Protein AF-A0A524J679-F1 (afdb_monomer_lite)

Structure (mmCIF, N/CA/C/O backbone):
data_AF-A0A524J679-F1
#
_entry.id   AF-A0A524J679-F1
#
loop_
_atom_site.group_PDB
_atom_site.id
_atom_site.type_symbol
_atom_site.label_atom_id
_atom_site.label_alt_id
_atom_site.label_comp_id
_atom_site.label_asym_id
_atom_site.label_entity_id
_atom_site.label_seq_id
_atom_site.pdbx_PDB_ins_code
_atom_site.Cartn_x
_atom_site.Cartn_y
_atom_site.Cartn_z
_atom_site.occupancy
_atom_site.B_iso_or_equiv
_atom_site.auth_seq_id
_atom_site.auth_comp_id
_atom_site.auth_asym_id
_atom_site.auth_atom_id
_atom_site.pdbx_PDB_model_num
ATOM 1 N N . MET A 1 1 ? -55.608 8.068 1.258 1.00 41.47 1 MET A N 1
ATOM 2 C CA . MET A 1 1 ? -55.700 9.293 0.426 1.00 41.47 1 MET A CA 1
ATOM 3 C C . MET A 1 1 ? -54.645 10.254 0.955 1.00 41.47 1 MET A C 1
ATOM 5 O O . MET A 1 1 ? -54.676 10.500 2.144 1.00 41.47 1 MET A O 1
ATOM 9 N N . CYS A 1 2 ? -53.631 10.714 0.228 1.00 35.34 2 CYS A N 1
ATOM 10 C CA . CYS A 1 2 ? -53.467 10.871 -1.215 1.00 35.34 2 CYS A CA 1
ATOM 11 C C . CYS A 1 2 ? -52.162 10.231 -1.707 1.00 35.34 2 CYS A C 1
ATOM 13 O O . CYS A 1 2 ? -51.092 10.478 -1.161 1.00 35.34 2 CYS A O 1
ATOM 15 N N . ILE A 1 3 ? -52.273 9.438 -2.770 1.00 42.44 3 ILE A N 1
ATOM 16 C CA . ILE A 1 3 ? -51.150 9.065 -3.633 1.00 42.44 3 ILE A CA 1
ATOM 17 C C . ILE A 1 3 ? -50.881 10.304 -4.499 1.00 42.44 3 ILE A C 1
ATOM 19 O O . ILE A 1 3 ? -51.829 10.766 -5.141 1.00 42.44 3 ILE A O 1
ATOM 23 N N . PRO A 1 4 ? -49.670 10.886 -4.525 1.00 45.59 4 PRO A N 1
ATOM 24 C CA . PRO A 1 4 ? -49.378 11.964 -5.456 1.00 45.59 4 PRO A CA 1
ATOM 25 C C . PRO A 1 4 ? -49.481 11.408 -6.875 1.00 45.59 4 PRO A C 1
ATOM 27 O O . PRO A 1 4 ? -48.879 10.382 -7.202 1.00 45.59 4 PRO A O 1
ATOM 30 N N . SER A 1 5 ? -50.298 12.061 -7.691 1.00 43.88 5 SER A N 1
ATOM 31 C CA . SER A 1 5 ? -50.515 11.725 -9.088 1.00 43.88 5 SER A CA 1
ATOM 32 C C . SER A 1 5 ? -49.191 11.679 -9.848 1.00 43.88 5 SER A C 1
ATOM 34 O O . SER A 1 5 ? -48.312 12.526 -9.696 1.00 43.88 5 SER A O 1
ATOM 36 N N . ARG A 1 6 ? -49.075 10.634 -10.668 1.00 47.50 6 ARG A N 1
ATOM 37 C CA . ARG A 1 6 ? -47.987 10.350 -11.598 1.00 47.50 6 ARG A CA 1
ATOM 38 C C . ARG A 1 6 ? -47.741 11.581 -12.475 1.00 47.50 6 ARG A C 1
ATOM 40 O O . ARG A 1 6 ? -48.494 11.838 -13.407 1.00 47.50 6 ARG A O 1
ATOM 47 N N . MET A 1 7 ? -46.714 12.358 -12.147 1.00 40.41 7 MET A N 1
ATOM 48 C CA . MET A 1 7 ? -46.258 13.450 -12.996 1.00 40.41 7 MET A CA 1
ATOM 49 C C . MET A 1 7 ? -45.450 12.803 -14.126 1.00 40.41 7 MET A C 1
ATOM 51 O O . MET A 1 7 ? -44.353 12.287 -13.907 1.00 40.41 7 MET A O 1
ATOM 55 N N . GLU A 1 8 ? -46.044 12.721 -15.315 1.00 49.56 8 GLU A N 1
ATOM 56 C CA . GLU A 1 8 ? -45.357 12.280 -16.528 1.00 49.56 8 GLU A CA 1
ATOM 57 C C . GLU A 1 8 ? -44.320 13.337 -16.910 1.00 49.56 8 GLU A C 1
ATOM 59 O O . GLU A 1 8 ? -44.573 14.268 -17.671 1.00 49.56 8 GLU A O 1
ATOM 64 N N . TYR A 1 9 ? -43.130 13.222 -16.327 1.00 50.56 9 TYR A N 1
ATOM 65 C CA . TYR A 1 9 ? -41.991 14.012 -16.751 1.00 50.56 9 TYR A CA 1
ATOM 66 C C . TYR A 1 9 ? -41.475 13.432 -18.065 1.00 50.56 9 TYR A C 1
ATOM 68 O O . TYR A 1 9 ? -40.841 12.373 -18.090 1.00 50.56 9 TYR A O 1
ATOM 76 N N . ASN A 1 10 ? -41.722 14.150 -19.160 1.00 55.44 10 ASN A N 1
ATOM 77 C CA . ASN A 1 10 ? -40.977 13.985 -20.401 1.00 55.44 10 ASN A CA 1
ATOM 78 C C . ASN A 1 10 ? -39.508 14.343 -20.122 1.00 55.44 10 ASN A C 1
ATOM 80 O O . ASN A 1 10 ? -39.083 15.494 -20.221 1.00 55.44 10 ASN A O 1
ATOM 84 N N . THR A 1 11 ? -38.755 13.358 -19.642 1.00 51.22 11 THR A N 1
ATOM 85 C CA . THR A 1 11 ? -37.360 13.524 -19.260 1.00 51.22 11 THR A CA 1
ATOM 86 C C . THR A 1 11 ? -36.501 13.297 -20.486 1.00 51.22 11 THR A C 1
ATOM 88 O O . THR A 1 11 ? -36.175 12.173 -20.859 1.00 51.22 11 THR A O 1
ATOM 91 N N . SER A 1 12 ? -36.092 14.395 -21.116 1.00 58.69 12 SER A N 1
ATOM 92 C CA . SER A 1 12 ? -34.939 14.344 -22.001 1.00 58.69 12 SER A CA 1
ATOM 93 C C . SER A 1 12 ? -33.760 13.762 -21.209 1.00 58.69 12 SER A C 1
ATOM 95 O O . SER A 1 12 ? -33.455 14.176 -20.087 1.00 58.69 12 SER A O 1
ATOM 97 N N . THR A 1 13 ? -33.108 12.752 -21.777 1.00 58.22 13 THR A N 1
ATOM 98 C CA . THR A 1 13 ? -32.092 11.892 -21.142 1.00 58.22 13 THR A CA 1
ATOM 99 C C . THR A 1 13 ? -30.924 12.672 -20.512 1.00 58.22 13 THR A C 1
ATOM 101 O O . THR A 1 13 ? -30.213 12.163 -19.645 1.00 58.22 13 THR A O 1
ATOM 104 N N . LEU A 1 14 ? -30.733 13.930 -20.919 1.00 57.66 14 LEU A N 1
ATOM 105 C CA . LEU A 1 14 ? -29.745 14.867 -20.382 1.00 57.66 14 LEU A CA 1
ATOM 106 C C . LEU A 1 14 ? -30.077 15.342 -18.956 1.00 57.66 14 LEU A C 1
ATOM 108 O O . LEU A 1 14 ? -29.169 15.455 -18.134 1.00 57.66 14 LEU A O 1
ATOM 112 N N . HIS A 1 15 ? -31.354 15.562 -18.625 1.00 59.44 15 HIS A N 1
ATOM 113 C CA . HIS A 1 15 ? -31.751 16.102 -17.320 1.00 59.44 15 HIS A CA 1
ATOM 114 C C . HIS A 1 15 ? -31.595 15.067 -16.195 1.00 59.44 15 HIS A C 1
ATOM 116 O O . HIS A 1 15 ? -31.125 15.391 -15.107 1.00 59.44 15 HIS A O 1
ATOM 122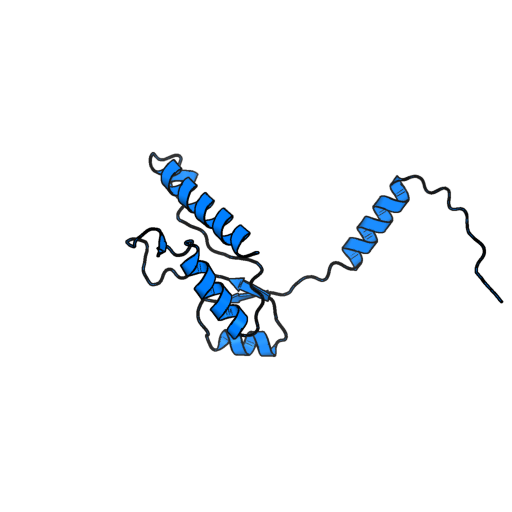 N N . VAL A 1 16 ? -31.894 13.795 -16.482 1.00 69.75 16 VAL A N 1
ATOM 123 C CA . VAL A 1 16 ? -31.710 12.676 -15.539 1.00 69.75 16 VAL A CA 1
ATOM 124 C C . VAL A 1 16 ? -30.228 12.427 -15.262 1.00 69.75 16 VAL A C 1
ATOM 126 O O . VAL A 1 16 ? -29.847 12.211 -14.116 1.00 69.75 16 VAL A O 1
ATOM 129 N N . ARG A 1 17 ? -29.365 12.514 -16.284 1.00 68.50 17 ARG A N 1
ATOM 130 C CA . ARG A 1 17 ? -27.911 12.342 -16.121 1.00 68.50 17 ARG A CA 1
ATOM 131 C C . ARG A 1 17 ? -27.291 13.430 -15.252 1.00 68.50 17 ARG A C 1
ATOM 133 O O . ARG A 1 17 ? -26.480 13.117 -14.388 1.00 68.50 17 ARG A O 1
ATOM 140 N N . GLU A 1 18 ? -27.679 14.684 -15.448 1.00 72.50 18 GLU A N 1
ATOM 141 C CA . GLU A 1 18 ? -27.205 15.792 -14.612 1.00 72.50 18 GLU A CA 1
ATOM 142 C C . GLU A 1 18 ? -27.725 15.698 -13.174 1.00 72.50 18 GLU A C 1
ATOM 144 O O . GLU A 1 18 ? -26.981 15.958 -12.228 1.00 72.50 18 GLU A O 1
ATOM 149 N N . TYR A 1 19 ? -28.969 15.251 -12.984 1.00 70.69 19 TYR A N 1
ATOM 150 C CA . TYR A 1 19 ? -29.523 15.034 -11.649 1.00 70.69 19 TYR A CA 1
ATOM 151 C C . TYR A 1 19 ? -28.834 13.876 -10.921 1.00 70.69 19 TYR A C 1
ATOM 153 O O . TYR A 1 19 ? -28.461 14.023 -9.761 1.00 70.69 19 TYR A O 1
ATOM 161 N N . LEU A 1 20 ? -28.588 12.756 -11.610 1.00 67.25 20 LEU A N 1
ATOM 162 C CA . LEU A 1 20 ? -27.841 11.620 -11.069 1.00 67.25 20 LEU A CA 1
ATOM 163 C C . LEU A 1 20 ? -26.401 12.006 -10.737 1.00 67.25 20 LEU A C 1
ATOM 165 O O . LEU A 1 20 ? -25.943 11.696 -9.646 1.00 67.25 20 LEU A O 1
ATOM 169 N N . LYS A 1 21 ? -25.706 12.751 -11.604 1.00 67.12 21 LYS A N 1
ATOM 170 C CA . LYS A 1 21 ? -24.370 13.281 -11.293 1.00 67.12 21 LYS A CA 1
ATOM 171 C C . LYS A 1 21 ? -24.392 14.177 -10.058 1.00 67.12 21 LYS A C 1
ATOM 173 O O . LYS A 1 21 ? -23.581 13.974 -9.164 1.00 67.12 21 LYS A O 1
ATOM 178 N N . LYS A 1 22 ? -25.328 15.128 -9.967 1.00 62.97 22 LYS A N 1
ATOM 179 C CA . LYS A 1 22 ? -25.460 16.017 -8.799 1.00 62.97 22 LYS A CA 1
ATOM 180 C C . LYS A 1 22 ? -25.840 15.266 -7.528 1.00 62.97 22 LYS A C 1
ATOM 182 O O . LYS A 1 22 ? -25.371 15.639 -6.462 1.00 62.97 22 LYS A O 1
ATOM 187 N N . PHE A 1 23 ? -26.671 14.231 -7.622 1.00 65.56 23 PHE A N 1
ATOM 188 C CA . PHE A 1 23 ? -27.050 13.385 -6.494 1.00 65.56 23 PHE A CA 1
ATOM 189 C C . PHE A 1 23 ? -25.885 12.500 -6.033 1.00 65.56 23 PHE A C 1
ATOM 191 O O . PHE A 1 23 ? -25.629 12.424 -4.836 1.00 65.56 23 PHE A O 1
ATOM 198 N N . ILE A 1 24 ? -25.139 11.899 -6.965 1.00 67.00 24 ILE A N 1
ATOM 199 C CA . ILE A 1 24 ? -23.924 11.123 -6.681 1.00 67.00 24 ILE A CA 1
ATOM 200 C C . ILE A 1 24 ? -22.868 12.022 -6.031 1.00 67.00 24 ILE A C 1
ATOM 202 O O . ILE A 1 24 ? -22.339 11.669 -4.988 1.00 67.00 24 ILE A O 1
ATOM 206 N N . TRP A 1 25 ? -22.623 13.218 -6.575 1.00 60.09 25 TRP A N 1
ATOM 207 C CA . TRP A 1 25 ? -21.678 14.178 -5.996 1.00 60.09 25 TRP A CA 1
ATOM 208 C C . TRP A 1 25 ? -22.136 14.734 -4.642 1.00 60.09 25 TRP A C 1
ATOM 210 O O . TRP A 1 25 ? -21.313 14.897 -3.751 1.00 60.09 25 TRP A O 1
ATOM 220 N N . ARG A 1 26 ? -23.439 14.987 -4.444 1.00 56.59 26 ARG A N 1
ATOM 221 C CA . ARG A 1 26 ? -23.983 15.431 -3.142 1.00 56.59 26 ARG A CA 1
ATOM 222 C C . ARG A 1 26 ? -23.912 14.360 -2.055 1.00 56.59 26 ARG A C 1
ATOM 224 O O . ARG A 1 26 ? -23.939 14.724 -0.888 1.00 56.59 26 ARG A O 1
ATOM 231 N N . ASN A 1 27 ? -23.839 13.083 -2.427 1.00 61.47 27 ASN A N 1
ATOM 232 C CA . ASN A 1 27 ? -23.713 11.960 -1.495 1.00 61.47 27 ASN A CA 1
ATOM 233 C C . ASN A 1 27 ? -22.311 11.331 -1.495 1.00 61.47 27 ASN A C 1
ATOM 235 O O . ASN A 1 27 ? -22.087 10.347 -0.792 1.00 61.47 27 ASN A O 1
ATOM 239 N N . ALA A 1 28 ? -21.363 11.877 -2.261 1.00 70.12 28 ALA A N 1
ATOM 240 C CA . ALA A 1 28 ? -19.973 11.457 -2.205 1.00 70.12 28 ALA A CA 1
ATOM 241 C C . ALA A 1 28 ? -19.366 11.982 -0.899 1.00 70.12 28 ALA A C 1
ATOM 243 O O . ALA A 1 28 ? -18.916 13.124 -0.818 1.00 70.12 28 ALA A O 1
ATOM 244 N N . MET A 1 29 ? -19.399 11.160 0.151 1.00 81.56 29 MET A N 1
ATOM 245 C CA . MET A 1 29 ? -18.679 11.469 1.381 1.00 81.56 29 MET A CA 1
ATOM 246 C C . MET A 1 29 ? -17.179 11.367 1.126 1.00 81.56 29 MET A C 1
ATOM 248 O O . MET A 1 29 ? -16.681 10.331 0.684 1.00 81.56 29 MET A O 1
ATOM 252 N N . ILE A 1 30 ? -16.463 12.448 1.425 1.00 88.69 30 ILE A N 1
ATOM 253 C CA . ILE A 1 30 ? -15.003 12.453 1.419 1.00 88.69 30 ILE A CA 1
ATOM 254 C C . ILE A 1 30 ? -14.529 11.546 2.555 1.00 88.69 30 ILE A C 1
ATOM 256 O O . ILE A 1 30 ? -14.889 11.749 3.715 1.00 88.69 30 ILE A O 1
ATOM 260 N N . LYS A 1 31 ? -13.712 10.550 2.212 1.00 92.19 31 LYS A N 1
ATOM 261 C CA . LYS A 1 31 ? -13.013 9.716 3.187 1.00 92.19 31 LYS A CA 1
ATOM 262 C C . LYS A 1 31 ? -11.824 10.505 3.726 1.00 92.19 31 LYS A C 1
ATOM 264 O O . LYS A 1 31 ? -10.921 10.850 2.968 1.00 92.19 31 LYS A O 1
ATOM 269 N N . ILE A 1 32 ? -11.836 10.805 5.020 1.00 95.19 32 ILE A N 1
ATOM 270 C CA . ILE A 1 32 ? -10.664 11.362 5.697 1.00 95.19 32 ILE A CA 1
ATOM 271 C C . ILE A 1 32 ? -9.714 10.209 6.010 1.00 95.19 32 ILE A C 1
ATOM 273 O O . ILE A 1 32 ? -10.144 9.198 6.568 1.00 95.19 32 ILE A O 1
ATOM 277 N N . ALA A 1 33 ? -8.446 10.371 5.639 1.00 97.12 33 ALA A N 1
ATOM 278 C CA . ALA A 1 33 ? -7.384 9.401 5.854 1.00 97.12 33 ALA A CA 1
ATOM 279 C C . ALA A 1 33 ? -6.116 10.097 6.358 1.00 97.12 33 ALA A C 1
ATOM 281 O O . ALA A 1 33 ? -5.914 11.279 6.085 1.00 97.12 33 ALA A O 1
ATOM 282 N N . GLU A 1 34 ? -5.263 9.351 7.056 1.00 97.25 34 GLU A N 1
ATOM 283 C CA . GLU A 1 34 ? -3.937 9.808 7.488 1.00 97.25 34 GLU A CA 1
ATOM 284 C C . GLU A 1 34 ? -2.838 8.953 6.850 1.00 97.25 34 GLU A C 1
ATOM 286 O O . GLU A 1 34 ? -3.040 7.758 6.612 1.00 97.25 34 GLU A O 1
ATOM 291 N N . VAL A 1 35 ? -1.666 9.543 6.601 1.00 97.06 35 VAL A N 1
ATOM 292 C CA . VAL A 1 35 ? -0.485 8.792 6.167 1.00 97.06 35 VAL A CA 1
ATOM 293 C C . VAL A 1 35 ? 0.165 8.171 7.397 1.00 97.06 35 VAL A C 1
ATOM 295 O O . VAL A 1 35 ? 0.674 8.868 8.273 1.00 97.06 35 VAL A O 1
ATOM 298 N N . LEU A 1 36 ? 0.176 6.842 7.477 1.00 96.75 36 LEU A N 1
ATOM 299 C CA . LEU A 1 36 ? 0.730 6.133 8.631 1.00 96.75 36 LEU A CA 1
ATOM 300 C C . LEU A 1 36 ? 1.850 5.174 8.212 1.00 96.75 36 LEU A C 1
ATOM 302 O O . LEU A 1 36 ? 1.768 4.558 7.149 1.00 96.75 36 LEU A O 1
ATOM 306 N N . PRO A 1 37 ? 2.883 4.969 9.052 1.00 95.44 37 PRO A N 1
ATOM 307 C CA . PRO A 1 37 ? 3.891 3.941 8.800 1.00 95.44 37 PRO A CA 1
ATOM 308 C C . PRO A 1 37 ? 3.269 2.535 8.880 1.00 95.44 37 PRO A C 1
ATOM 310 O O . PRO A 1 37 ? 2.262 2.377 9.567 1.00 95.44 37 PRO A O 1
ATOM 313 N N . PRO A 1 38 ? 3.883 1.497 8.276 1.00 92.62 38 PRO A N 1
ATOM 314 C CA . PRO A 1 38 ? 3.337 0.130 8.206 1.00 92.62 38 PRO A CA 1
ATOM 315 C C . PRO A 1 38 ? 3.375 -0.639 9.537 1.00 92.62 38 PRO A C 1
ATOM 317 O O . PRO A 1 38 ? 3.090 -1.833 9.582 1.00 92.62 38 PRO A O 1
ATOM 320 N N . ARG A 1 39 ? 3.787 0.018 10.626 1.00 93.50 39 ARG A N 1
ATOM 321 C CA . ARG A 1 39 ? 3.875 -0.552 11.971 1.00 93.50 39 ARG A CA 1
ATOM 322 C C . ARG A 1 39 ? 3.141 0.364 12.951 1.00 93.50 39 ARG A C 1
ATOM 324 O O . ARG A 1 39 ? 3.244 1.584 12.792 1.00 93.50 39 ARG A O 1
ATOM 331 N N . PRO A 1 40 ? 2.469 -0.186 13.978 1.00 95.06 40 PRO A N 1
ATOM 332 C CA . PRO A 1 40 ? 1.783 0.618 14.979 1.00 95.06 40 PRO A CA 1
ATOM 333 C C . PRO A 1 40 ? 2.703 1.640 15.649 1.00 95.06 40 PRO A C 1
ATOM 335 O O . PRO A 1 40 ? 3.806 1.320 16.094 1.00 95.06 40 PRO A O 1
ATOM 338 N N . THR A 1 41 ? 2.224 2.875 15.755 1.00 96.69 41 THR A N 1
ATOM 339 C CA . THR A 1 41 ? 2.886 3.964 16.487 1.00 96.69 41 THR A CA 1
ATOM 340 C C . THR A 1 41 ? 1.877 4.679 17.387 1.00 96.69 41 THR A C 1
ATOM 342 O O . THR A 1 41 ? 0.669 4.508 17.206 1.00 96.69 41 THR A O 1
ATOM 345 N N . PRO A 1 42 ? 2.308 5.528 18.340 1.00 97.94 42 PRO A N 1
ATOM 346 C CA . PRO A 1 42 ? 1.375 6.344 19.119 1.00 97.94 42 PRO A CA 1
ATOM 347 C C . PRO A 1 42 ? 0.423 7.188 18.254 1.00 97.94 42 PRO A C 1
ATOM 349 O O . PRO A 1 42 ? -0.721 7.411 18.649 1.00 97.94 42 PRO A O 1
ATOM 352 N N . LEU A 1 43 ? 0.861 7.595 17.055 1.00 97.25 43 LEU A N 1
ATOM 353 C CA . LEU A 1 43 ? 0.036 8.335 16.100 1.00 97.25 43 LEU A CA 1
ATOM 354 C C . LEU A 1 43 ? -1.197 7.544 15.659 1.00 97.25 43 LEU A C 1
ATOM 356 O O . LEU A 1 43 ? -2.277 8.119 15.608 1.00 97.25 43 LEU A O 1
ATOM 360 N N . TRP A 1 44 ? -1.076 6.232 15.433 1.00 98.00 44 TRP A N 1
ATOM 361 C CA . TRP A 1 44 ? -2.218 5.383 15.075 1.00 98.00 44 TRP A CA 1
ATOM 362 C C . TRP A 1 44 ? -3.348 5.513 16.098 1.00 98.00 44 TRP A C 1
ATOM 364 O O . TRP A 1 44 ? -4.499 5.760 15.750 1.00 98.00 44 TRP A O 1
ATOM 374 N N . LYS A 1 45 ? -3.003 5.414 17.387 1.00 97.75 45 LYS A N 1
ATOM 375 C CA . LYS A 1 45 ? -3.979 5.529 18.472 1.00 97.75 45 LYS A CA 1
ATOM 376 C C . LYS A 1 45 ? -4.653 6.903 18.482 1.00 97.75 45 LYS A C 1
ATOM 378 O O . LYS A 1 45 ? -5.869 6.965 18.632 1.00 97.75 45 LYS A O 1
ATOM 383 N N . MET A 1 46 ? -3.886 7.979 18.303 1.00 98.19 46 MET A N 1
ATOM 384 C CA . MET A 1 46 ? -4.431 9.342 18.261 1.00 98.19 46 MET A CA 1
ATOM 385 C C . MET A 1 46 ? -5.373 9.539 17.067 1.00 98.19 46 MET A C 1
ATOM 387 O O . MET A 1 46 ? -6.477 10.046 17.229 1.00 98.19 46 MET A O 1
ATOM 391 N N . VAL A 1 47 ? -4.981 9.070 15.882 1.00 97.88 47 VAL A N 1
ATOM 392 C CA . VAL A 1 47 ? -5.779 9.170 14.651 1.00 97.88 47 VAL A CA 1
ATOM 393 C C . VAL A 1 47 ? -7.093 8.395 14.780 1.00 97.88 47 VA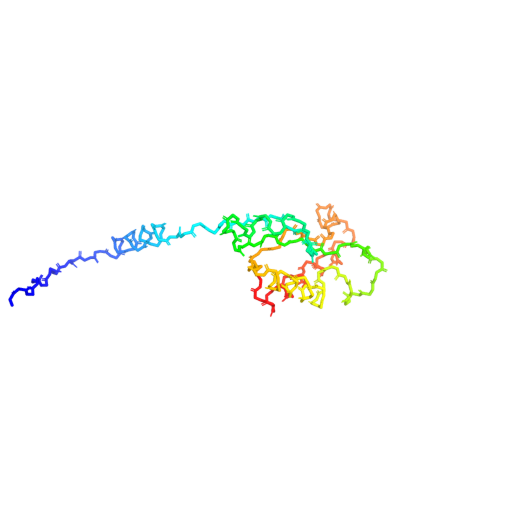L A C 1
ATOM 395 O O . VAL A 1 47 ? -8.153 8.934 14.457 1.00 97.88 47 VAL A O 1
ATOM 398 N N . LYS A 1 48 ? -7.065 7.181 15.352 1.00 97.19 48 LYS A N 1
ATOM 399 C CA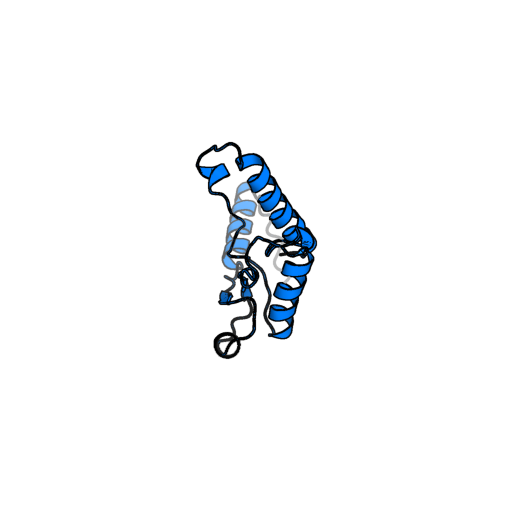 . LYS A 1 48 ? -8.296 6.439 15.669 1.00 97.19 48 LYS A CA 1
ATOM 400 C C . LYS A 1 48 ? -9.199 7.190 16.643 1.00 97.19 48 LYS A C 1
ATOM 402 O O . LYS A 1 48 ? -10.409 7.206 16.444 1.00 97.19 48 LYS A O 1
ATOM 407 N N . GLN A 1 49 ? -8.641 7.817 17.680 1.00 97.69 49 GLN A N 1
ATOM 408 C CA . GLN A 1 49 ? -9.417 8.611 18.645 1.00 97.69 49 GLN A CA 1
ATOM 409 C C . GLN A 1 49 ? -10.095 9.827 17.999 1.00 97.69 49 GLN A C 1
ATOM 411 O O . GLN A 1 49 ? -11.153 10.244 18.462 1.00 97.69 49 GLN A O 1
ATOM 416 N N . CYS A 1 50 ? -9.532 10.353 16.910 1.00 97.75 50 CYS A N 1
ATOM 417 C CA . CYS A 1 50 ? -10.138 11.408 16.098 1.00 97.75 50 CYS A CA 1
ATOM 418 C C . CYS A 1 50 ? -11.249 10.909 15.152 1.00 97.75 50 CYS A C 1
ATOM 420 O O . CYS A 1 50 ? -11.805 11.713 14.408 1.00 97.75 50 CYS A O 1
ATOM 422 N N . GLY A 1 51 ? -11.578 9.611 15.154 1.00 96.75 51 GLY A N 1
ATOM 423 C CA . GLY A 1 51 ? -12.608 9.032 14.284 1.00 96.75 51 GLY A CA 1
ATOM 424 C C . GLY A 1 51 ? -12.166 8.831 12.832 1.00 96.75 51 GLY A C 1
ATOM 425 O O . GLY A 1 51 ? -13.011 8.718 11.949 1.00 96.75 51 GLY A O 1
ATOM 426 N N . VAL A 1 52 ? -10.858 8.810 12.562 1.00 97.31 52 VAL A N 1
ATOM 427 C CA . VAL A 1 52 ? -10.326 8.517 11.226 1.00 97.31 52 VAL A CA 1
ATOM 428 C C . VAL A 1 52 ? -10.194 7.004 11.056 1.00 97.31 52 VAL A C 1
ATOM 430 O O . VAL A 1 52 ? -9.515 6.322 11.830 1.00 97.31 52 VAL A O 1
ATOM 43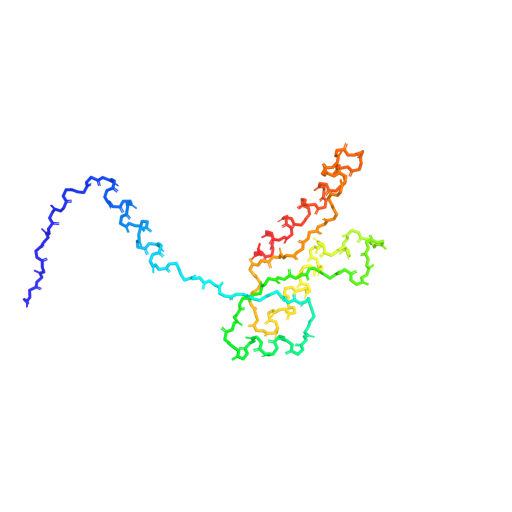3 N N . ASP A 1 53 ? -10.859 6.473 10.033 1.00 97.25 53 ASP A N 1
ATOM 434 C CA . ASP A 1 53 ? -10.880 5.038 9.737 1.00 97.25 53 ASP A CA 1
ATOM 435 C C . ASP A 1 53 ? -9.972 4.643 8.579 1.00 97.25 53 ASP A C 1
ATOM 437 O O . ASP A 1 53 ? -9.480 3.519 8.557 1.00 97.25 53 ASP A O 1
ATOM 441 N N . TYR A 1 54 ? -9.712 5.552 7.644 1.00 97.88 54 TYR A N 1
ATOM 442 C CA . TYR A 1 54 ? -8.937 5.251 6.448 1.00 97.88 54 TYR A CA 1
ATOM 443 C C . TYR A 1 54 ? -7.463 5.595 6.638 1.00 97.88 54 TYR A C 1
ATOM 445 O O . TYR A 1 54 ? -7.110 6.542 7.343 1.00 97.88 54 TYR A O 1
ATOM 453 N N . VAL A 1 55 ? -6.596 4.834 5.978 1.00 97.56 55 VAL A N 1
ATOM 454 C CA . VAL A 1 55 ? -5.154 5.068 5.982 1.00 97.56 55 VAL A CA 1
ATOM 455 C C . VAL A 1 55 ? -4.606 5.127 4.564 1.00 97.56 55 VAL A C 1
ATOM 457 O O . VAL A 1 55 ? -4.989 4.343 3.691 1.00 97.56 55 VAL A O 1
ATOM 460 N N . VAL A 1 56 ? -3.670 6.051 4.366 1.00 97.81 56 VAL A N 1
ATOM 461 C CA . VAL A 1 56 ? -2.741 6.044 3.242 1.00 97.81 56 VAL A CA 1
ATOM 462 C C . VAL A 1 56 ? -1.483 5.309 3.711 1.00 97.81 56 VAL A C 1
ATOM 464 O O . VAL A 1 56 ? -0.703 5.813 4.522 1.00 97.81 56 VAL A O 1
ATOM 467 N N . GLY A 1 57 ? -1.333 4.061 3.276 1.00 96.56 57 GLY A N 1
ATOM 468 C CA . GLY A 1 57 ? -0.284 3.167 3.748 1.00 96.56 57 GLY A CA 1
ATOM 469 C C . GLY A 1 57 ? 1.075 3.446 3.111 1.00 96.56 57 GLY A C 1
ATOM 470 O O . GLY A 1 57 ? 1.165 3.786 1.935 1.00 96.56 57 GLY A O 1
ATOM 471 N N . SER A 1 58 ? 2.152 3.248 3.868 1.00 93.81 58 SER A N 1
ATOM 472 C CA . SER A 1 58 ? 3.530 3.326 3.364 1.00 93.81 58 SER A CA 1
ATOM 473 C C . SER A 1 58 ? 4.169 1.941 3.372 1.00 93.81 58 SER A C 1
ATOM 475 O O . SER A 1 58 ? 4.167 1.286 4.410 1.00 93.81 58 SER A O 1
ATOM 477 N N . MET A 1 59 ? 4.764 1.496 2.259 1.00 95.19 59 MET A N 1
ATOM 478 C CA . MET A 1 59 ? 5.487 0.212 2.244 1.00 95.19 59 MET A CA 1
ATOM 479 C C . MET A 1 59 ? 6.674 0.191 3.220 1.00 95.19 59 MET A C 1
ATOM 481 O O . MET A 1 59 ? 7.299 1.216 3.498 1.00 95.19 59 MET A O 1
ATOM 485 N N . ASP A 1 60 ? 7.028 -1.001 3.697 1.00 94.75 60 ASP A N 1
ATOM 486 C CA . ASP A 1 60 ? 8.123 -1.201 4.645 1.00 94.75 60 ASP A CA 1
ATOM 487 C C . ASP A 1 60 ? 9.476 -1.385 3.944 1.00 94.75 60 ASP A C 1
ATOM 489 O O . ASP A 1 60 ? 9.797 -2.458 3.436 1.00 94.75 60 ASP A O 1
ATOM 493 N N . PHE A 1 61 ? 10.294 -0.332 3.948 1.00 94.56 61 PHE A N 1
ATOM 494 C CA . PHE A 1 61 ? 11.641 -0.337 3.366 1.00 94.56 61 PHE A CA 1
ATOM 495 C C . PHE A 1 61 ? 12.747 -0.688 4.374 1.00 94.56 61 PHE A C 1
ATOM 497 O O . PHE A 1 61 ? 13.925 -0.573 4.039 1.00 94.56 61 PHE A O 1
ATOM 504 N N . SER A 1 62 ? 12.423 -1.121 5.602 1.00 93.31 62 SER A N 1
ATOM 505 C CA . SER A 1 62 ? 13.438 -1.333 6.652 1.00 93.31 62 SER A CA 1
ATOM 506 C C . SER A 1 62 ? 14.488 -2.397 6.318 1.00 93.31 62 SER A C 1
ATOM 508 O O . SER A 1 62 ? 15.547 -2.425 6.937 1.00 93.31 62 SER A O 1
ATOM 510 N N . HIS A 1 63 ? 14.201 -3.278 5.359 1.00 92.88 63 HIS A N 1
ATOM 511 C CA . HIS A 1 63 ? 15.117 -4.323 4.895 1.00 92.88 63 HIS A CA 1
ATOM 512 C C . HIS A 1 63 ? 15.882 -3.949 3.616 1.00 92.88 63 HIS A C 1
ATOM 514 O O . HIS A 1 63 ? 16.628 -4.771 3.090 1.00 92.88 63 HIS A O 1
ATOM 520 N N . GLY A 1 64 ? 15.713 -2.722 3.113 1.00 95.38 64 GLY A N 1
ATOM 521 C CA . GLY A 1 64 ? 16.304 -2.290 1.851 1.00 95.38 64 GLY A CA 1
ATOM 522 C C . GLY A 1 64 ? 15.737 -3.039 0.641 1.00 95.38 64 GLY A C 1
ATOM 523 O O . GLY A 1 64 ? 14.635 -3.585 0.682 1.00 95.38 64 GLY A O 1
ATOM 524 N N . LEU A 1 65 ? 16.494 -3.024 -0.460 1.00 95.81 65 LEU A N 1
ATOM 525 C CA . LEU A 1 65 ? 16.106 -3.640 -1.738 1.00 95.81 65 LEU A CA 1
ATOM 526 C C . LEU A 1 65 ? 16.988 -4.833 -2.132 1.00 95.81 65 LEU A C 1
ATOM 528 O O . LEU A 1 65 ? 16.676 -5.533 -3.092 1.00 95.81 65 LEU A O 1
ATOM 532 N N . GLU A 1 66 ? 18.066 -5.089 -1.387 1.00 96.31 66 GLU A N 1
ATOM 533 C CA . GLU A 1 66 ? 18.953 -6.247 -1.566 1.00 96.31 66 GLU A CA 1
ATOM 534 C C . GLU A 1 66 ? 18.368 -7.488 -0.882 1.00 96.31 66 GLU A C 1
ATOM 536 O O . GLU A 1 66 ? 18.946 -8.110 0.007 1.00 96.31 66 GLU A O 1
ATOM 541 N N . VAL A 1 67 ? 17.151 -7.825 -1.286 1.00 96.31 67 VAL A N 1
ATOM 542 C CA . VAL A 1 67 ? 16.388 -8.963 -0.790 1.00 96.31 67 VAL A CA 1
ATOM 543 C C . VAL A 1 67 ? 15.822 -9.741 -1.972 1.00 96.31 67 VAL A C 1
ATOM 545 O O . VAL A 1 67 ? 15.802 -9.268 -3.109 1.00 96.31 67 VAL A O 1
ATOM 548 N N . SER A 1 68 ? 15.366 -10.963 -1.716 1.00 96.62 68 SER A N 1
ATOM 549 C CA . SER A 1 68 ? 14.661 -11.750 -2.721 1.00 96.62 68 SER A CA 1
ATOM 550 C C . SER A 1 68 ? 13.380 -11.034 -3.174 1.00 96.62 68 SER A C 1
ATOM 552 O O . SER A 1 68 ? 12.787 -10.262 -2.417 1.00 96.62 68 SER A O 1
ATOM 554 N N . ARG A 1 69 ? 12.940 -11.282 -4.416 1.00 95.00 69 ARG A N 1
ATOM 555 C CA . ARG A 1 69 ? 11.797 -10.577 -5.028 1.00 95.00 69 ARG A CA 1
ATOM 556 C C . ARG A 1 69 ? 10.513 -10.690 -4.193 1.00 95.00 69 ARG A C 1
ATOM 558 O O . ARG A 1 69 ? 9.771 -9.724 -4.072 1.00 95.00 69 ARG A O 1
ATOM 565 N N . ASP A 1 70 ? 10.297 -11.835 -3.551 1.00 96.25 70 ASP A N 1
ATOM 566 C CA . ASP A 1 70 ? 9.174 -12.123 -2.648 1.00 96.25 70 ASP A CA 1
ATOM 567 C C . ASP A 1 70 ? 9.244 -11.379 -1.301 1.00 96.25 70 ASP A C 1
ATOM 569 O O . ASP A 1 70 ? 8.253 -11.326 -0.571 1.00 96.25 70 ASP A O 1
ATOM 573 N N . ARG A 1 71 ? 10.383 -10.757 -0.978 1.00 96.75 71 ARG A N 1
ATOM 574 C CA . ARG A 1 71 ? 10.585 -9.935 0.224 1.00 96.75 71 ARG A CA 1
ATOM 575 C C . ARG A 1 71 ? 10.723 -8.443 -0.063 1.00 96.75 71 ARG A C 1
ATOM 577 O O . ARG A 1 71 ? 10.888 -7.675 0.881 1.00 96.75 71 ARG A O 1
ATOM 584 N N . LEU A 1 72 ? 10.634 -8.024 -1.326 1.00 98.19 72 LEU A N 1
ATOM 585 C CA . LEU A 1 72 ? 10.600 -6.602 -1.663 1.00 98.19 72 LEU A CA 1
ATOM 586 C C . LEU A 1 72 ? 9.377 -5.917 -1.020 1.00 98.19 72 LEU A C 1
ATOM 588 O O . LEU A 1 72 ? 8.365 -6.579 -0.768 1.00 98.19 72 LEU A O 1
ATOM 592 N N . PRO A 1 73 ? 9.424 -4.597 -0.771 1.00 97.88 73 PRO A N 1
ATOM 593 C CA . PRO A 1 73 ? 8.335 -3.884 -0.094 1.00 97.88 73 PRO A CA 1
ATOM 594 C C . PRO A 1 73 ? 6.980 -3.956 -0.822 1.00 97.88 73 PRO A C 1
ATOM 596 O O . PRO A 1 73 ? 5.936 -3.933 -0.178 1.00 97.88 73 PRO A O 1
ATOM 599 N N . TRP A 1 74 ? 7.000 -4.098 -2.152 1.00 98.12 74 TRP A N 1
ATOM 600 C CA . TRP A 1 74 ? 5.821 -4.246 -3.019 1.00 98.12 74 TRP A CA 1
ATOM 601 C C . TRP A 1 74 ? 5.477 -5.705 -3.362 1.00 98.12 74 TRP A C 1
ATOM 603 O O . TRP A 1 74 ? 4.630 -5.960 -4.221 1.00 98.12 74 TRP A O 1
ATOM 613 N N . SER A 1 75 ? 6.134 -6.681 -2.726 1.00 98.19 75 SER A N 1
ATOM 614 C CA . SER A 1 75 ? 5.770 -8.086 -2.893 1.00 98.19 75 SER A CA 1
ATOM 615 C C . SER A 1 75 ? 4.435 -8.384 -2.208 1.00 98.19 75 SER A C 1
ATOM 617 O O . SER A 1 75 ? 4.092 -7.774 -1.193 1.00 98.19 75 SER A O 1
ATOM 619 N N . TYR A 1 76 ? 3.704 -9.374 -2.722 1.00 98.38 76 TYR A N 1
ATOM 620 C CA . TYR A 1 76 ? 2.399 -9.765 -2.191 1.00 98.38 76 TYR A CA 1
ATOM 621 C C . TYR A 1 76 ? 2.412 -9.970 -0.670 1.00 98.38 76 TYR A C 1
ATOM 623 O O . TYR A 1 76 ? 1.647 -9.338 0.051 1.00 98.38 76 TYR A O 1
ATOM 631 N N . MET A 1 77 ? 3.331 -10.794 -0.153 1.00 98.12 77 MET A N 1
ATOM 632 C CA . MET A 1 77 ? 3.383 -11.086 1.283 1.00 98.12 77 MET A CA 1
ATOM 633 C C . MET A 1 77 ? 3.820 -9.888 2.134 1.00 98.12 77 MET A C 1
ATOM 635 O O . MET A 1 77 ? 3.431 -9.806 3.299 1.00 98.12 77 MET A O 1
ATOM 639 N N . SER A 1 78 ? 4.612 -8.960 1.590 1.00 97.69 78 SER A N 1
ATOM 640 C CA . SER A 1 78 ? 4.932 -7.701 2.275 1.00 97.69 78 SER A CA 1
ATOM 641 C C . SER A 1 78 ? 3.698 -6.812 2.400 1.00 97.69 78 SER A C 1
ATOM 643 O O . SER A 1 78 ? 3.418 -6.312 3.490 1.00 97.69 78 SER A O 1
ATOM 645 N N . LEU A 1 79 ? 2.916 -6.694 1.324 1.00 98.00 79 LEU A N 1
ATOM 646 C CA . LEU A 1 79 ? 1.667 -5.936 1.328 1.00 98.00 79 LEU A CA 1
ATOM 647 C C . LEU A 1 79 ? 0.594 -6.586 2.214 1.00 98.00 79 LEU A C 1
ATOM 649 O O . LEU A 1 79 ? -0.091 -5.863 2.930 1.00 98.00 79 LEU A O 1
ATOM 653 N N . VAL A 1 80 ? 0.500 -7.924 2.254 1.00 98.00 80 VAL A N 1
ATOM 654 C CA . VAL A 1 80 ? -0.370 -8.654 3.199 1.00 98.00 80 VAL A CA 1
ATOM 655 C C . VAL A 1 80 ? -0.043 -8.259 4.635 1.00 98.00 80 VAL A C 1
ATOM 657 O O . VAL A 1 80 ? -0.928 -7.817 5.356 1.00 98.00 80 VAL A O 1
ATOM 660 N N . ARG A 1 81 ? 1.229 -8.363 5.048 1.00 97.25 81 ARG A N 1
ATOM 661 C CA . ARG A 1 81 ? 1.638 -8.029 6.424 1.00 97.25 81 ARG A CA 1
ATOM 662 C C . ARG A 1 81 ? 1.298 -6.588 6.791 1.00 97.25 81 ARG A C 1
ATOM 664 O O . ARG A 1 81 ? 0.814 -6.339 7.888 1.00 97.25 81 ARG A O 1
ATOM 671 N N . MET A 1 82 ? 1.546 -5.656 5.873 1.00 96.88 82 MET A N 1
ATOM 672 C CA . MET A 1 82 ? 1.218 -4.246 6.062 1.00 96.88 82 MET A CA 1
ATOM 673 C C . MET A 1 82 ? -0.296 -4.027 6.190 1.00 96.88 82 MET A C 1
ATOM 675 O O . MET A 1 82 ? -0.736 -3.367 7.127 1.00 96.88 82 MET A O 1
ATOM 679 N N . LYS A 1 83 ? -1.096 -4.588 5.275 1.00 97.94 83 LYS A N 1
ATOM 680 C CA . LYS A 1 83 ? -2.560 -4.479 5.300 1.00 97.94 83 LYS A CA 1
ATOM 681 C C . LYS A 1 83 ? -3.132 -5.050 6.598 1.00 97.94 83 LYS A C 1
ATOM 683 O O . LYS A 1 83 ? -3.876 -4.352 7.277 1.00 97.94 83 LYS A O 1
ATOM 688 N N . THR A 1 84 ? -2.712 -6.257 6.977 1.00 97.88 84 THR A N 1
ATOM 689 C CA . THR A 1 84 ? -3.121 -6.897 8.232 1.00 97.88 84 THR A CA 1
ATOM 690 C C . THR A 1 84 ? -2.760 -6.040 9.439 1.00 97.88 84 THR A C 1
ATOM 692 O O . THR A 1 84 ? -3.599 -5.850 10.307 1.00 97.88 84 THR A O 1
ATOM 695 N N . ALA A 1 85 ? -1.564 -5.441 9.473 1.00 97.44 85 ALA A N 1
ATOM 696 C CA . ALA A 1 85 ? -1.194 -4.555 10.572 1.00 97.44 85 ALA A CA 1
ATOM 697 C C . ALA A 1 85 ? -2.164 -3.369 10.710 1.00 97.44 85 ALA A C 1
ATOM 699 O O . ALA A 1 85 ? -2.562 -3.050 11.827 1.00 97.44 85 ALA A O 1
ATOM 700 N N . TYR A 1 86 ? -2.562 -2.727 9.604 1.00 98.06 86 TYR A N 1
ATOM 701 C CA . TYR A 1 86 ? -3.549 -1.640 9.636 1.00 98.06 86 TYR A CA 1
ATOM 702 C C . TYR A 1 86 ? -4.931 -2.120 10.089 1.00 98.06 86 TYR A C 1
ATOM 704 O O . TYR A 1 86 ? -5.546 -1.471 10.937 1.00 98.06 86 TYR A O 1
ATOM 712 N N . GLU A 1 87 ? -5.399 -3.255 9.570 1.00 97.31 87 GLU A N 1
ATOM 713 C CA . GLU A 1 87 ? -6.694 -3.846 9.931 1.00 97.31 87 GLU A CA 1
ATOM 714 C C . GLU A 1 87 ? -6.750 -4.229 11.417 1.00 97.31 87 GLU A C 1
ATOM 716 O O . GLU A 1 87 ? -7.717 -3.891 12.101 1.00 97.31 87 GLU A O 1
ATOM 721 N N . ASP A 1 88 ? -5.675 -4.812 11.953 1.00 97.44 88 ASP A N 1
ATOM 722 C CA . ASP A 1 88 ? -5.518 -5.101 13.384 1.00 97.44 88 ASP A CA 1
ATOM 723 C C . ASP A 1 88 ? -5.543 -3.816 14.236 1.00 97.44 88 ASP A C 1
ATOM 725 O O . ASP A 1 88 ? -5.990 -3.818 15.385 1.00 97.44 88 ASP A O 1
ATOM 729 N N . GLY A 1 89 ? -5.091 -2.691 13.670 1.00 96.75 89 GLY A N 1
ATOM 730 C CA . GLY A 1 89 ? -5.183 -1.355 14.264 1.00 96.75 89 GLY A CA 1
ATOM 731 C C . GLY A 1 89 ? -6.563 -0.695 14.148 1.00 96.75 89 GLY A C 1
ATOM 732 O O . GLY A 1 89 ? -6.736 0.429 14.626 1.00 96.75 89 GLY A O 1
ATOM 733 N N . GLY A 1 90 ? -7.537 -1.359 13.520 1.00 97.19 90 GLY A N 1
ATOM 734 C CA . GLY A 1 90 ? -8.877 -0.830 13.274 1.00 97.19 90 GLY A CA 1
ATOM 735 C C . GLY A 1 90 ? -8.944 0.182 12.128 1.00 97.19 90 GLY A C 1
ATOM 736 O O . GLY A 1 90 ? -9.821 1.049 12.136 1.00 97.19 90 GLY A O 1
ATOM 737 N N . PHE A 1 91 ? -8.010 0.123 11.179 1.00 98.25 91 PHE A N 1
ATOM 738 C CA . PHE A 1 91 ? -7.993 0.964 9.982 1.00 98.25 91 PHE A CA 1
ATOM 739 C C . PHE A 1 91 ? -8.419 0.201 8.728 1.00 98.25 91 PHE A C 1
ATOM 741 O O . PHE A 1 91 ? -8.349 -1.022 8.659 1.00 98.25 91 PHE A O 1
ATOM 748 N N . ILE A 1 92 ? -8.804 0.961 7.707 1.00 97.62 92 ILE A N 1
ATOM 749 C CA . ILE A 1 92 ? -9.077 0.496 6.351 1.00 97.62 92 ILE A CA 1
ATOM 750 C C . ILE A 1 92 ? -7.973 1.042 5.445 1.00 97.62 92 ILE A C 1
ATOM 752 O O . ILE A 1 92 ? -7.854 2.257 5.264 1.00 97.62 92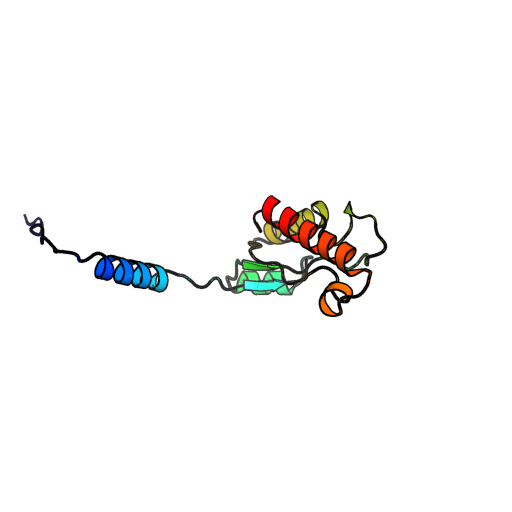 ILE A O 1
ATOM 756 N N . LEU A 1 93 ? -7.165 0.151 4.871 1.00 97.38 93 LEU A N 1
ATOM 757 C CA . LEU A 1 93 ? -6.166 0.511 3.867 1.00 97.38 93 LEU A CA 1
ATOM 758 C C . LEU A 1 93 ? -6.837 0.639 2.493 1.00 97.38 93 LEU A C 1
ATOM 760 O O . LEU A 1 93 ? -7.220 -0.369 1.912 1.00 97.38 93 LEU A O 1
ATOM 764 N N . ASP A 1 94 ? -6.956 1.872 1.995 1.00 92.00 94 ASP A N 1
ATOM 765 C CA . ASP A 1 94 ? -7.624 2.204 0.716 1.00 92.00 94 ASP A CA 1
ATOM 766 C C . ASP A 1 94 ? -6.656 2.848 -0.295 1.00 92.00 94 ASP A C 1
ATOM 768 O O . ASP A 1 94 ? -7.014 3.161 -1.424 1.00 92.00 94 ASP A O 1
ATOM 772 N N . THR A 1 95 ? -5.427 3.163 0.123 1.00 96.06 95 THR A N 1
ATOM 773 C CA . THR A 1 95 ? -4.415 3.807 -0.725 1.00 96.06 95 THR A CA 1
ATOM 774 C C . THR A 1 95 ? -3.023 3.462 -0.215 1.00 96.06 95 THR A C 1
ATOM 776 O O . THR A 1 95 ? -2.802 3.412 0.993 1.00 96.06 95 THR A O 1
ATOM 779 N N . ILE A 1 96 ? -2.065 3.272 -1.123 1.00 97.38 96 ILE A N 1
ATOM 780 C CA . ILE A 1 96 ? -0.639 3.186 -0.792 1.00 97.38 96 ILE A CA 1
ATOM 781 C C . ILE A 1 96 ? 0.066 4.423 -1.344 1.00 97.38 96 ILE A C 1
ATOM 783 O O . ILE A 1 96 ? 0.040 4.668 -2.548 1.00 97.38 96 ILE A O 1
ATOM 787 N N . GLU A 1 97 ? 0.743 5.167 -0.473 1.00 95.50 97 GLU A N 1
ATOM 788 C CA . GLU A 1 97 ? 1.670 6.236 -0.848 1.00 95.50 97 GLU A CA 1
ATOM 789 C C . GLU A 1 97 ? 3.100 5.829 -0.502 1.00 95.50 97 GLU A C 1
ATOM 791 O O . GLU A 1 97 ? 3.815 6.419 0.304 1.00 95.50 97 GLU A O 1
ATOM 796 N N . SER A 1 98 ? 3.531 4.791 -1.206 1.00 92.00 98 SER A N 1
ATOM 797 C CA . SER A 1 98 ? 4.870 4.769 -1.772 1.00 92.00 98 SER A CA 1
ATOM 798 C C . SER A 1 98 ? 4.874 3.936 -3.056 1.00 92.00 98 SER A C 1
ATOM 800 O O . SER A 1 98 ? 3.846 3.430 -3.503 1.00 92.00 98 SER A O 1
ATOM 802 N N . ARG A 1 99 ? 6.032 3.852 -3.709 1.00 94.62 99 ARG A N 1
ATOM 803 C CA . ARG A 1 99 ? 6.217 3.158 -4.987 1.00 94.62 99 ARG A CA 1
ATOM 804 C C . ARG A 1 99 ? 7.589 2.480 -5.041 1.00 94.62 99 ARG A C 1
ATOM 806 O O . ARG A 1 99 ? 8.501 2.915 -4.329 1.00 94.62 99 ARG A O 1
ATOM 813 N N . PRO A 1 100 ? 7.783 1.503 -5.939 1.00 97.38 100 PRO A N 1
ATOM 814 C CA . PRO A 1 100 ? 9.103 1.010 -6.297 1.00 97.38 100 PRO A CA 1
ATOM 815 C C . PRO A 1 100 ? 10.016 2.121 -6.860 1.00 97.38 100 PRO A C 1
ATOM 817 O O . PRO A 1 100 ? 9.549 3.221 -7.204 1.00 97.38 100 PRO A O 1
ATOM 820 N N . PRO A 1 101 ? 11.332 1.864 -6.978 1.00 96.31 101 PRO A N 1
ATOM 821 C CA . PRO A 1 101 ? 12.239 2.694 -7.767 1.00 96.31 101 PRO A CA 1
ATOM 822 C C . PRO A 1 101 ? 11.722 2.891 -9.198 1.00 96.31 101 PRO A C 1
ATOM 824 O O . PRO A 1 101 ? 11.174 1.974 -9.798 1.00 96.31 101 PRO A O 1
ATOM 827 N N . MET A 1 102 ? 11.863 4.113 -9.714 1.00 97.50 102 MET A N 1
ATOM 828 C CA . MET A 1 102 ? 11.414 4.500 -11.061 1.00 97.50 102 MET A CA 1
ATOM 829 C C . MET A 1 102 ? 12.394 5.489 -11.717 1.00 97.50 102 MET A C 1
ATOM 831 O O . MET A 1 102 ? 11.995 6.304 -12.551 1.00 97.50 102 MET A O 1
ATOM 835 N N . ASN A 1 103 ? 13.652 5.535 -11.268 1.00 98.12 103 ASN A N 1
ATOM 836 C CA . ASN A 1 103 ? 14.598 6.540 -11.761 1.00 98.12 103 ASN A CA 1
ATOM 837 C C . ASN A 1 103 ? 15.017 6.235 -13.202 1.00 98.12 103 ASN A C 1
ATOM 839 O O . ASN A 1 103 ? 15.025 7.139 -14.038 1.00 98.12 103 ASN A O 1
ATOM 843 N N . SER A 1 104 ? 15.287 4.968 -13.509 1.00 98.31 104 SER A N 1
ATOM 844 C CA . SER A 1 104 ? 15.596 4.510 -14.862 1.00 98.31 104 SER A CA 1
ATOM 845 C C . SER A 1 104 ? 14.400 4.658 -15.798 1.00 98.31 104 SER A C 1
ATOM 847 O O . SER A 1 104 ? 14.596 5.053 -16.944 1.00 98.31 104 SER A O 1
ATOM 849 N N . ILE A 1 105 ? 13.167 4.452 -15.313 1.00 98.25 105 ILE A N 1
ATOM 850 C CA . ILE A 1 105 ? 11.941 4.742 -16.083 1.00 98.25 105 ILE A CA 1
ATOM 851 C C . ILE A 1 105 ? 11.892 6.214 -16.484 1.00 98.25 105 ILE A C 1
ATOM 853 O O . ILE A 1 105 ? 11.776 6.532 -17.666 1.00 98.25 105 ILE A O 1
ATOM 857 N N . LYS A 1 106 ? 12.005 7.118 -15.504 1.00 98.00 106 LYS A N 1
ATOM 858 C CA . LYS A 1 106 ? 11.899 8.569 -15.724 1.00 98.00 106 LYS A CA 1
ATOM 859 C C . LYS A 1 106 ? 12.970 9.101 -16.673 1.00 98.00 106 LYS A C 1
ATOM 861 O O . LYS A 1 106 ? 12.703 10.031 -17.424 1.00 98.00 106 LYS A O 1
ATOM 866 N N . LEU A 1 107 ? 14.173 8.534 -16.606 1.00 98.44 107 LEU A N 1
ATOM 867 C CA . LEU A 1 107 ? 15.335 8.972 -17.379 1.00 98.44 107 LEU A CA 1
ATOM 868 C C . LEU A 1 107 ? 15.532 8.191 -18.688 1.00 98.44 107 LEU A C 1
ATOM 870 O O . LEU A 1 107 ? 16.409 8.541 -19.472 1.00 98.44 107 LEU A O 1
ATOM 874 N N . GLY A 1 108 ? 14.751 7.135 -18.935 1.00 97.75 108 GLY A N 1
ATOM 875 C CA . GLY A 1 108 ? 14.908 6.277 -20.111 1.00 97.75 108 GLY A CA 1
ATOM 876 C C . GLY A 1 108 ? 16.210 5.466 -20.127 1.00 97.75 108 GLY A C 1
ATOM 877 O O . GLY A 1 108 ? 16.729 5.180 -21.204 1.00 97.75 108 GLY A O 1
ATOM 878 N N . LEU A 1 109 ? 16.747 5.110 -18.957 1.00 98.44 109 LEU A N 1
ATOM 879 C CA . LEU A 1 109 ? 18.001 4.358 -18.825 1.00 98.44 109 LEU A CA 1
ATOM 880 C C . LEU A 1 109 ? 17.805 2.856 -19.115 1.00 98.44 109 LEU A C 1
ATOM 882 O O . LEU A 1 109 ? 16.67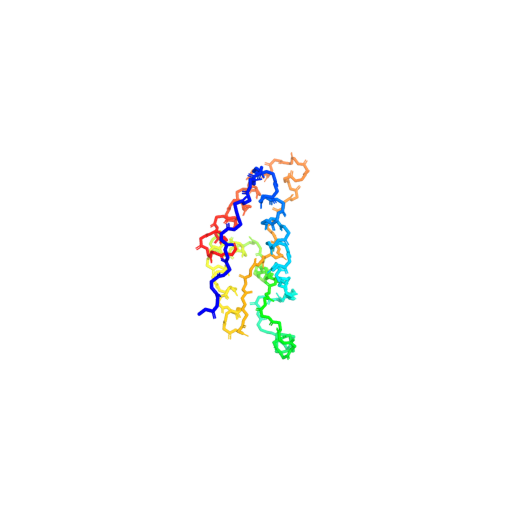1 2.375 -19.066 1.00 98.44 109 LEU A O 1
ATOM 886 N N . PRO A 1 110 ? 18.886 2.089 -19.374 1.00 98.19 110 PRO A N 1
ATOM 887 C CA . PRO A 1 110 ? 18.791 0.664 -19.715 1.00 98.19 110 PRO A CA 1
ATOM 888 C C . PRO A 1 110 ? 17.997 -0.192 -18.716 1.00 98.19 110 PRO A C 1
ATOM 890 O O . PRO A 1 110 ? 17.269 -1.088 -19.124 1.00 98.19 110 PRO A O 1
ATOM 893 N N . ASP A 1 111 ? 18.057 0.126 -17.420 1.00 96.81 111 ASP A N 1
ATOM 894 C CA . ASP A 1 111 ? 17.349 -0.623 -16.370 1.00 96.81 111 ASP A CA 1
ATOM 895 C C . ASP A 1 111 ? 15.845 -0.299 -16.260 1.00 96.81 111 ASP A C 1
ATOM 897 O O . ASP A 1 111 ? 15.170 -0.792 -15.353 1.00 96.81 111 ASP A O 1
ATOM 901 N N . ARG A 1 112 ? 15.288 0.535 -17.150 1.00 98.31 112 ARG A N 1
ATOM 902 C CA . ARG A 1 112 ? 13.882 0.965 -17.067 1.00 98.31 112 ARG A CA 1
ATOM 903 C C . ARG A 1 112 ? 12.897 -0.204 -17.093 1.00 98.31 112 ARG A C 1
ATOM 905 O O . ARG A 1 112 ? 11.914 -0.164 -16.363 1.00 98.31 112 ARG A O 1
ATOM 912 N N . ASP A 1 113 ? 13.165 -1.239 -17.888 1.00 98.38 113 ASP A N 1
ATOM 913 C CA . ASP A 1 113 ? 12.235 -2.360 -18.057 1.00 98.38 113 ASP A CA 1
ATOM 914 C C . ASP A 1 113 ? 12.165 -3.185 -16.762 1.00 98.38 113 ASP A C 1
ATOM 916 O O . ASP A 1 113 ? 11.086 -3.570 -16.322 1.00 98.38 113 ASP A O 1
ATOM 920 N N . LYS A 1 114 ? 13.295 -3.340 -16.059 1.00 96.62 114 LYS A N 1
ATOM 921 C CA . LYS A 1 114 ? 13.339 -3.965 -14.729 1.00 96.62 114 LYS A CA 1
ATOM 922 C C . LYS A 1 114 ? 12.536 -3.176 -13.692 1.00 96.62 114 LYS A C 1
ATOM 924 O O . LYS A 1 114 ? 11.847 -3.772 -12.870 1.00 96.62 114 LYS A O 1
ATOM 929 N N . GLU A 1 115 ? 12.632 -1.848 -13.703 1.00 97.75 115 GLU A N 1
ATOM 930 C CA . GLU A 1 115 ? 11.820 -1.009 -12.814 1.00 97.75 115 GLU A CA 1
ATOM 931 C C . GLU A 1 115 ? 10.326 -1.056 -13.186 1.00 97.75 115 GLU A C 1
ATOM 933 O O . GLU A 1 115 ? 9.483 -1.050 -12.290 1.00 97.75 115 GLU A O 1
ATOM 938 N N . ILE A 1 116 ? 9.979 -1.153 -14.478 1.00 98.50 116 ILE A N 1
ATOM 939 C CA . ILE A 1 116 ? 8.589 -1.333 -14.934 1.00 98.50 116 ILE A CA 1
ATOM 940 C C . ILE A 1 116 ? 8.008 -2.632 -14.370 1.00 98.50 116 ILE A C 1
ATOM 942 O O . ILE A 1 116 ? 6.901 -2.610 -13.836 1.00 98.50 116 ILE A O 1
ATOM 946 N N . GLU A 1 117 ? 8.762 -3.732 -14.402 1.00 98.31 117 GLU A N 1
ATOM 947 C CA . GLU A 1 117 ? 8.339 -5.008 -13.809 1.00 98.31 117 GLU A CA 1
ATOM 948 C C . GLU A 1 117 ? 8.005 -4.880 -12.313 1.00 98.31 117 GLU A C 1
ATOM 950 O O . GLU A 1 117 ? 7.052 -5.487 -11.832 1.00 98.31 117 GLU A O 1
ATOM 955 N N . TYR A 1 118 ? 8.728 -4.046 -11.560 1.00 98.19 118 TYR A N 1
ATOM 956 C CA . TYR A 1 118 ? 8.395 -3.789 -10.155 1.00 98.19 118 TYR A CA 1
ATOM 957 C C . TYR A 1 118 ? 7.098 -2.995 -9.978 1.00 98.19 118 TYR A C 1
ATOM 959 O O . TYR A 1 118 ? 6.355 -3.228 -9.024 1.00 98.19 118 TYR A O 1
ATOM 967 N N . VAL A 1 119 ? 6.813 -2.054 -10.880 1.00 98.31 119 VAL A N 1
ATOM 968 C CA . VAL A 1 119 ? 5.543 -1.315 -10.878 1.00 98.31 119 VAL A CA 1
ATOM 969 C C . VAL A 1 119 ? 4.381 -2.245 -11.232 1.00 98.31 119 VAL A C 1
ATOM 971 O O . VAL A 1 119 ? 3.329 -2.164 -10.601 1.00 98.31 119 VAL A O 1
ATOM 974 N N . ILE A 1 120 ? 4.576 -3.158 -12.188 1.00 98.56 120 ILE A N 1
ATOM 975 C CA . ILE A 1 120 ? 3.586 -4.183 -12.540 1.00 98.56 120 ILE A CA 1
ATOM 976 C C . ILE A 1 120 ? 3.311 -5.093 -11.338 1.00 98.56 120 ILE A C 1
ATOM 978 O O . ILE A 1 120 ? 2.143 -5.261 -10.986 1.00 98.56 120 ILE A O 1
ATOM 982 N N . ASP A 1 121 ? 4.355 -5.601 -10.667 1.00 98.31 121 ASP A N 1
ATOM 983 C CA . ASP A 1 121 ? 4.213 -6.396 -9.439 1.00 98.31 121 ASP A CA 1
ATOM 984 C C . ASP A 1 121 ? 3.365 -5.658 -8.398 1.00 98.31 121 ASP A C 1
ATOM 986 O O . ASP A 1 121 ? 2.437 -6.237 -7.835 1.00 98.31 121 ASP A O 1
ATOM 990 N N . LEU A 1 122 ? 3.665 -4.376 -8.146 1.00 98.31 122 LEU A N 1
ATOM 991 C CA . LEU A 1 122 ? 2.898 -3.572 -7.199 1.00 98.31 122 LEU A CA 1
ATOM 992 C C . LEU A 1 122 ? 1.414 -3.537 -7.584 1.00 98.31 122 LEU A C 1
ATOM 994 O O . LEU A 1 122 ? 0.568 -3.853 -6.753 1.00 98.31 122 LEU A O 1
ATOM 998 N N . ILE A 1 123 ? 1.102 -3.150 -8.824 1.00 98.38 123 ILE A N 1
ATOM 999 C CA . ILE A 1 123 ? -0.282 -2.971 -9.288 1.00 98.38 123 ILE A CA 1
ATOM 1000 C C . ILE A 1 123 ? -1.053 -4.292 -9.204 1.00 98.38 123 ILE A C 1
ATOM 1002 O O . ILE A 1 123 ? -2.185 -4.319 -8.722 1.00 98.38 123 ILE A O 1
ATOM 1006 N N . GLN A 1 124 ? -0.441 -5.396 -9.637 1.00 98.62 124 GLN A N 1
ATOM 1007 C CA . GLN A 1 124 ? -1.061 -6.718 -9.576 1.00 98.62 124 GLN A CA 1
ATOM 1008 C C . GLN A 1 124 ? -1.294 -7.168 -8.131 1.00 98.62 124 GLN A C 1
ATOM 1010 O O . GLN A 1 124 ? -2.382 -7.647 -7.809 1.00 98.62 124 GLN A O 1
ATOM 1015 N N . ASN A 1 125 ? -0.313 -6.974 -7.246 1.00 98.62 125 ASN A N 1
ATOM 1016 C CA . ASN A 1 125 ? -0.432 -7.362 -5.843 1.00 98.62 125 ASN A CA 1
ATOM 1017 C C . ASN A 1 125 ? -1.447 -6.490 -5.087 1.00 98.62 125 ASN A C 1
ATOM 1019 O O . ASN A 1 125 ? -2.203 -7.021 -4.278 1.00 98.62 125 ASN A O 1
ATOM 1023 N N . MET A 1 126 ? -1.517 -5.184 -5.370 1.00 98.19 126 MET A N 1
ATOM 1024 C CA . MET A 1 126 ? -2.564 -4.300 -4.838 1.00 98.19 126 MET A CA 1
ATOM 1025 C C . MET A 1 126 ? -3.951 -4.757 -5.288 1.00 98.19 126 MET A C 1
ATOM 1027 O O . MET A 1 126 ? -4.825 -4.970 -4.449 1.00 98.19 126 MET A O 1
ATOM 1031 N N . GLY A 1 127 ? -4.120 -5.022 -6.588 1.00 98.12 127 GLY A N 1
ATOM 1032 C CA . GLY A 1 127 ? -5.377 -5.526 -7.138 1.00 98.12 127 GLY A CA 1
ATOM 1033 C C . GLY A 1 127 ? -5.808 -6.857 -6.517 1.00 98.12 127 GLY A C 1
ATOM 1034 O O . GLY A 1 127 ? -6.978 -7.030 -6.184 1.00 98.12 127 GLY A O 1
ATOM 1035 N N . ALA A 1 128 ? -4.866 -7.776 -6.285 1.00 98.44 128 ALA A N 1
ATOM 1036 C CA . ALA A 1 128 ? -5.136 -9.050 -5.616 1.00 98.44 128 ALA A CA 1
ATOM 1037 C C . ALA A 1 128 ? -5.556 -8.884 -4.144 1.00 98.44 128 ALA A C 1
ATOM 1039 O O . ALA A 1 128 ? -6.300 -9.710 -3.618 1.00 98.44 128 ALA A O 1
ATOM 1040 N N . LEU A 1 129 ? -5.099 -7.819 -3.481 1.00 97.94 129 LEU A N 1
ATOM 1041 C CA . LEU A 1 129 ? -5.437 -7.510 -2.092 1.00 97.94 129 LEU A CA 1
ATOM 1042 C C . LEU A 1 129 ? -6.655 -6.592 -1.950 1.00 97.94 129 LEU A C 1
ATOM 1044 O O . LEU A 1 129 ? -7.072 -6.334 -0.819 1.00 97.94 129 LEU A O 1
ATOM 1048 N N . GLY A 1 130 ? -7.235 -6.117 -3.055 1.00 96.88 130 GLY A N 1
ATOM 1049 C CA . GLY A 1 130 ? -8.338 -5.157 -3.034 1.00 96.88 130 GLY A CA 1
ATOM 1050 C C . GLY A 1 130 ? -7.950 -3.837 -2.368 1.00 96.88 130 GLY A C 1
ATOM 1051 O O . GLY A 1 130 ? -8.743 -3.306 -1.594 1.00 96.88 130 GLY A O 1
ATOM 1052 N N . ILE A 1 131 ? -6.713 -3.391 -2.609 1.00 95.50 131 ILE A N 1
ATOM 1053 C CA . ILE A 1 131 ? -6.196 -2.069 -2.231 1.00 95.50 131 ILE A CA 1
ATOM 1054 C C . ILE A 1 131 ? -6.304 -1.148 -3.443 1.00 95.50 131 ILE A C 1
ATOM 1056 O O . ILE A 1 131 ? -5.960 -1.614 -4.555 1.00 95.50 131 ILE A O 1
#

Sequence (131 aa):
MCIPSRMEYNTSTLHVREYLKKFIWRNAMIKIAEVLPPRPTPLWKMVKQCGVDYVVGSMDFSHGLEVSRDRLPWSYMSLVRMKTAYEDGGFILDTIESRPPMNSIKLGLPDRDKEIEYVIDLIQNMGALGI

Secondary structure (DSSP, 8-state):
--PPP-------HHHHHHHHHHHHHHT-PPPPEEEE-SS--HHHHHHHHTT--EEEE----TT-S-S-GGGSTTSHHHHHHHHHHHHHTT-EEEEE------HHHHHT-TTHHHHHHHHHHHHHHHHHHT-

Foldseek 3Di:
DDDPDDDPPPDDPVVVVVVVVVVCVVPPDDQDEEEDELADDPVLVVCVVVVHAEYAYEFDCVVPDPDPPCPPSLHLVSVVSSQVNSVVSNHHYQHYPDAFDQPCVVVVHPCNVVRVVRRVSNVVSCVVVVD

pLDDT: mean 88.25, std 17.11, range [35.34, 98.62]

Radius of gyration: 22.25 Å; chains: 1; bounding box: 75×28×41 Å